Protein AF-G5E0W5-F1 (afdb_monomer_lite)

InterPro domains:
  IPR000092 Polyprenyl synthetase-like [PF00348] (13-124)
  IPR008949 Isoprenoid synthase domain superfamily [G3DSA:1.10.600.10] (4-148)
  IPR008949 Isoprenoid synthase domain superfamily [SSF48576] (8-120)
  IPR033749 Polyprenyl synthetase, conserved site [PS00723] (67-81)
  IPR039702 Farnesyl pyrophosphate synthase-like [PTHR11525] (5-120)

Sequence (157 aa):
DSGHPEVGDAIARLKEVLQYNTGGKCNGVTVLASYRELVGSELQKNGNLQRALAVGWCVELLQAFFLVADDIMDNSVTRRGQPCWYKEGIGLDAVNDSFLLEACIYRILRKYCRGKPYYLSEEESYQRLQLLISQHSHNLSREIFLGLAGKIYKRQK

Foldseek 3Di:
DPPDPPCVVVVVVLVVLCVPQFDDPQQLVVLVVVCCVVVPPCCVPPCNVVLSSLVSVLVRLLVSLVQLVVCVVVVNQDDPNHGRPCPPVVPPCSNVSSVSSNVVSVVSCCVRVPPPPPDADLVNVLVVQLVCLVVPVVPHDSCVSNVVSCVVSVVDD

Organism: NCBI:txid8362

Radius of gyration: 19.66 Å; chains: 1; bounding box: 40×44×50 Å

Structure (mmCIF, N/CA/C/O backbone):
data_AF-G5E0W5-F1
#
_entry.id   AF-G5E0W5-F1
#
loop_
_atom_site.group_PDB
_atom_site.id
_atom_site.type_symbol
_atom_site.label_atom_id
_atom_site.label_alt_id
_atom_site.label_comp_id
_atom_site.label_asym_id
_atom_site.label_entity_id
_atom_site.label_seq_id
_atom_site.pdbx_PDB_ins_code
_atom_site.Cartn_x
_atom_site.Cartn_y
_atom_site.Cartn_z
_atom_site.occupancy
_atom_site.B_iso_or_equiv
_atom_site.auth_seq_id
_atom_site.auth_comp_id
_atom_site.auth_asym_id
_atom_site.auth_atom_id
_atom_site.pdbx_PDB_model_num
ATOM 1 N N . ASP A 1 1 ? -15.964 -4.622 -16.152 1.00 45.84 1 ASP A N 1
ATOM 2 C CA . ASP A 1 1 ? -16.193 -3.285 -16.720 1.00 45.84 1 ASP A CA 1
ATOM 3 C C . ASP A 1 1 ? -16.395 -2.236 -15.657 1.00 4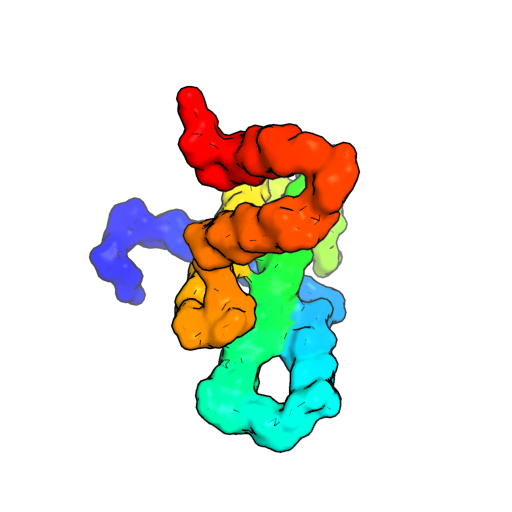5.84 1 ASP A C 1
ATOM 5 O O . ASP A 1 1 ? -17.375 -2.266 -14.928 1.00 45.84 1 ASP A O 1
ATOM 9 N N . SER A 1 2 ? -15.421 -1.344 -15.526 1.00 49.34 2 SER A N 1
ATOM 10 C CA . SER A 1 2 ? -15.325 -0.310 -14.489 1.00 49.34 2 SER A CA 1
ATOM 11 C C . SER A 1 2 ? -15.971 1.028 -14.874 1.00 49.34 2 SER A C 1
ATOM 13 O O . SER A 1 2 ? -15.637 2.042 -14.272 1.00 49.34 2 SER A O 1
ATOM 15 N N . GLY A 1 3 ? -16.868 1.063 -15.866 1.00 59.78 3 GLY A N 1
ATOM 16 C CA . GLY A 1 3 ? -17.669 2.250 -16.219 1.00 59.78 3 GLY A CA 1
ATOM 17 C C . GLY A 1 3 ? -16.902 3.466 -16.765 1.00 59.78 3 GLY A C 1
ATOM 18 O O . GLY A 1 3 ? -17.540 4.414 -17.203 1.00 59.78 3 GLY A O 1
ATOM 19 N N . HIS A 1 4 ? -15.567 3.429 -16.782 1.00 70.44 4 HIS A N 1
ATOM 20 C CA . HIS A 1 4 ? -14.689 4.504 -17.243 1.00 70.44 4 HIS A CA 1
ATOM 21 C C . HIS A 1 4 ? -13.689 3.954 -18.273 1.00 70.44 4 HIS A C 1
ATOM 23 O O . HIS A 1 4 ? -12.630 3.452 -17.882 1.00 70.44 4 HIS A O 1
ATOM 29 N N . PRO A 1 5 ? -14.017 3.987 -19.579 1.00 77.62 5 PRO A N 1
ATOM 30 C CA . PRO A 1 5 ? -13.146 3.451 -20.628 1.00 77.62 5 PRO A CA 1
ATOM 31 C C . PRO A 1 5 ? -11.806 4.198 -20.712 1.00 77.62 5 PRO A C 1
ATOM 33 O O . PRO A 1 5 ? -10.793 3.602 -21.056 1.00 77.62 5 PRO A O 1
ATOM 36 N N . GLU A 1 6 ? -11.779 5.468 -20.304 1.00 88.12 6 GLU A N 1
ATOM 37 C CA . GLU A 1 6 ? -10.590 6.330 -20.298 1.00 88.12 6 GLU A CA 1
ATOM 38 C C . GLU A 1 6 ? -9.453 5.872 -19.366 1.00 88.12 6 GLU A C 1
ATOM 40 O O . GLU A 1 6 ? -8.309 6.266 -19.563 1.00 88.12 6 GLU A O 1
ATOM 45 N N . VAL A 1 7 ? -9.739 5.030 -18.365 1.00 90.81 7 VAL A N 1
ATOM 46 C CA . VAL A 1 7 ? -8.739 4.520 -17.403 1.00 90.81 7 VAL A CA 1
ATOM 47 C C . VAL A 1 7 ? -8.496 3.014 -17.532 1.00 90.81 7 VAL A C 1
ATOM 49 O O . VAL A 1 7 ? -7.850 2.421 -16.666 1.00 90.81 7 VAL A O 1
ATOM 52 N N . GLY A 1 8 ? -9.021 2.377 -18.584 1.00 90.38 8 GLY A N 1
ATOM 53 C CA . GLY A 1 8 ? -8.956 0.924 -18.774 1.00 90.38 8 GLY A CA 1
ATOM 54 C C . GLY A 1 8 ? -7.527 0.378 -18.731 1.00 90.38 8 GLY A C 1
ATOM 55 O O . GLY A 1 8 ? -7.242 -0.532 -17.950 1.00 90.38 8 GLY A O 1
ATOM 56 N N . ASP A 1 9 ? -6.618 1.004 -19.476 1.00 91.81 9 ASP A N 1
ATOM 57 C CA . ASP A 1 9 ? -5.211 0.595 -19.551 1.00 91.81 9 ASP A CA 1
ATOM 58 C C . ASP A 1 9 ? -4.494 0.754 -18.203 1.00 91.81 9 ASP A C 1
ATOM 60 O O . ASP A 1 9 ? -3.739 -0.122 -17.779 1.00 91.81 9 ASP A O 1
ATOM 64 N N . ALA A 1 10 ? -4.792 1.826 -17.462 1.00 92.44 10 ALA A N 1
ATOM 65 C CA . ALA A 1 10 ? -4.233 2.046 -16.129 1.00 92.44 10 ALA A CA 1
ATOM 66 C C . ALA A 1 10 ? -4.718 0.991 -15.120 1.00 92.44 10 ALA A C 1
ATOM 68 O O . ALA A 1 10 ? -3.951 0.538 -14.270 1.00 92.44 10 ALA A O 1
ATOM 69 N N . ILE A 1 11 ? -5.980 0.562 -15.217 1.00 94.00 11 ILE A N 1
ATOM 70 C CA . ILE A 1 11 ? -6.521 -0.524 -14.388 1.00 94.00 11 ILE A CA 1
ATOM 71 C C . ILE A 1 11 ? -5.877 -1.863 -14.763 1.00 94.00 11 ILE A C 1
ATOM 73 O O . ILE A 1 11 ? -5.578 -2.659 -13.870 1.00 94.00 11 ILE A O 1
ATOM 77 N N . ALA A 1 12 ? -5.647 -2.112 -16.054 1.00 95.56 12 ALA A N 1
ATOM 78 C CA . ALA A 1 12 ? -4.954 -3.308 -16.518 1.00 95.56 12 ALA A CA 1
ATOM 79 C C . ALA A 1 12 ? -3.516 -3.360 -15.977 1.00 95.56 12 ALA A C 1
ATOM 81 O O . ALA A 1 12 ? -3.141 -4.363 -15.368 1.00 95.56 12 ALA A O 1
ATOM 82 N N . ARG A 1 13 ? -2.765 -2.253 -16.070 1.00 95.50 13 ARG A N 1
ATOM 83 C CA . ARG A 1 13 ? -1.423 -2.141 -15.480 1.00 95.50 13 ARG A CA 1
ATOM 84 C C . ARG A 1 13 ? -1.441 -2.325 -13.967 1.00 95.50 13 ARG A C 1
ATOM 86 O O . ARG A 1 13 ? -0.648 -3.090 -13.433 1.00 95.50 13 ARG A O 1
ATOM 93 N N . LEU A 1 14 ? -2.381 -1.698 -13.258 1.00 96.94 14 LEU A N 1
ATOM 94 C CA . LEU A 1 14 ? -2.506 -1.881 -11.810 1.00 96.94 14 LEU A CA 1
ATOM 95 C C . LEU A 1 14 ? -2.740 -3.351 -11.435 1.00 96.94 14 LEU A C 1
ATOM 97 O O . LEU A 1 14 ? -2.193 -3.834 -10.446 1.00 96.94 14 LEU A O 1
ATOM 101 N N . LYS A 1 15 ? -3.549 -4.075 -12.215 1.00 97.12 15 LYS A N 1
ATOM 102 C CA . LYS A 1 15 ? -3.780 -5.504 -11.994 1.00 97.12 15 LYS A CA 1
ATOM 103 C C . LYS A 1 15 ? -2.482 -6.304 -12.124 1.00 97.12 15 LYS A C 1
ATOM 105 O O . LYS A 1 15 ? -2.229 -7.151 -11.273 1.00 97.12 15 LYS A O 1
ATOM 110 N N . GLU A 1 16 ? -1.673 -6.016 -13.137 1.00 97.62 16 GLU A N 1
ATOM 111 C CA . GLU A 1 16 ? -0.371 -6.655 -13.341 1.00 97.62 16 GLU A CA 1
ATOM 112 C C . GLU A 1 16 ? 0.598 -6.348 -12.190 1.00 97.62 16 GLU A C 1
ATOM 114 O O . GLU A 1 16 ? 1.126 -7.269 -11.567 1.00 97.62 16 GLU A O 1
ATOM 119 N N . VAL A 1 17 ? 0.723 -5.070 -11.814 1.00 97.75 17 VAL A N 1
ATOM 120 C CA . VAL A 1 17 ? 1.550 -4.615 -10.683 1.00 97.75 17 VAL A CA 1
ATOM 121 C C . VAL A 1 17 ? 1.174 -5.355 -9.398 1.00 97.75 17 VAL A C 1
ATOM 123 O O . VAL A 1 17 ? 2.054 -5.832 -8.678 1.00 97.75 17 VAL A O 1
ATOM 126 N N . LEU A 1 18 ? -0.127 -5.479 -9.110 1.00 96.88 18 LEU A N 1
ATOM 127 C CA . LEU A 1 18 ? -0.630 -6.202 -7.942 1.00 96.88 18 LEU A CA 1
ATOM 128 C C . LEU A 1 18 ? -0.268 -7.690 -8.001 1.00 96.88 18 LEU A C 1
ATOM 130 O O . LEU A 1 18 ? 0.215 -8.235 -7.012 1.00 96.88 18 LEU A O 1
ATOM 134 N N . GLN A 1 19 ? -0.491 -8.347 -9.139 1.00 95.75 19 GLN A N 1
ATOM 135 C CA . GLN A 1 19 ? -0.236 -9.781 -9.299 1.00 95.75 19 GLN A CA 1
ATOM 136 C C . GLN A 1 19 ? 1.252 -10.128 -9.197 1.00 95.75 19 GLN A C 1
ATOM 138 O O . GLN A 1 19 ? 1.589 -11.148 -8.602 1.00 95.75 19 GLN A O 1
ATOM 143 N N . TYR A 1 20 ? 2.126 -9.278 -9.733 1.00 97.06 20 TYR A N 1
ATOM 144 C CA . TYR A 1 20 ? 3.568 -9.509 -9.733 1.00 97.06 20 TYR A CA 1
ATOM 145 C C . TYR A 1 20 ? 4.205 -9.237 -8.362 1.00 97.06 20 TYR A C 1
ATOM 147 O O . TYR A 1 20 ? 5.030 -10.009 -7.873 1.00 97.06 20 TYR A O 1
ATOM 155 N N . ASN A 1 21 ? 3.813 -8.136 -7.708 1.00 96.31 21 ASN A N 1
ATOM 156 C CA . ASN A 1 21 ? 4.548 -7.618 -6.550 1.00 96.31 21 ASN A CA 1
ATOM 157 C C . ASN A 1 21 ? 3.975 -8.040 -5.191 1.00 96.31 21 ASN A C 1
ATOM 159 O O . ASN A 1 21 ? 4.665 -7.931 -4.172 1.00 96.31 21 ASN A O 1
ATOM 163 N N . THR A 1 22 ? 2.745 -8.555 -5.125 1.00 91.19 22 THR A N 1
ATOM 164 C CA . THR A 1 22 ? 2.138 -8.991 -3.853 1.00 91.19 22 THR A CA 1
ATOM 165 C C . THR A 1 22 ? 2.356 -10.490 -3.600 1.00 91.19 22 THR A C 1
ATOM 167 O O . THR A 1 22 ? 2.345 -11.290 -4.530 1.00 91.19 22 THR A O 1
ATOM 170 N N . GLY A 1 23 ? 2.616 -10.887 -2.345 1.00 79.81 23 GLY A N 1
ATOM 171 C CA . GLY A 1 23 ? 2.858 -12.287 -1.950 1.00 79.81 23 GLY A CA 1
ATOM 172 C C . GLY A 1 23 ? 4.140 -12.517 -1.134 1.00 79.81 23 GLY A C 1
ATOM 173 O O . GLY A 1 23 ? 4.821 -11.586 -0.717 1.00 79.81 23 GLY A O 1
ATOM 174 N N . GLY A 1 24 ? 4.510 -13.778 -0.893 1.00 79.69 24 GLY A N 1
ATOM 175 C CA . GLY A 1 24 ? 5.759 -14.138 -0.209 1.00 79.69 24 GLY A CA 1
ATOM 176 C C . GLY A 1 24 ? 5.597 -14.445 1.283 1.00 79.69 24 GLY A C 1
ATOM 177 O O . GLY A 1 24 ? 5.117 -15.517 1.627 1.00 79.69 24 GLY A O 1
ATOM 178 N N . LYS A 1 25 ? 6.063 -13.553 2.174 1.00 71.12 25 LYS A N 1
ATOM 179 C CA . LYS A 1 25 ? 6.233 -13.839 3.620 1.00 71.12 25 LYS A CA 1
ATOM 180 C C . LYS A 1 25 ? 4.922 -13.985 4.416 1.00 71.12 25 LYS A C 1
ATOM 182 O O . LYS A 1 25 ? 4.990 -14.339 5.588 1.00 71.12 25 LYS A O 1
ATOM 187 N N . CYS A 1 26 ? 3.757 -13.765 3.800 1.00 77.75 26 CYS A N 1
ATOM 188 C CA . CYS A 1 26 ? 2.438 -13.909 4.431 1.00 77.75 26 CYS A CA 1
ATOM 189 C C . CYS A 1 26 ? 2.271 -13.067 5.714 1.00 77.75 26 CYS A C 1
ATOM 191 O O . CYS A 1 26 ? 1.563 -13.468 6.639 1.00 77.75 26 CYS A O 1
ATOM 193 N N . ASN A 1 27 ? 2.893 -11.887 5.769 1.00 84.44 27 ASN A N 1
ATOM 194 C CA . ASN A 1 27 ? 2.792 -10.946 6.887 1.00 84.44 27 ASN A CA 1
ATOM 195 C C . ASN A 1 27 ? 1.335 -10.548 7.190 1.00 84.44 27 ASN A C 1
ATOM 197 O O . ASN A 1 27 ? 0.967 -10.339 8.347 1.00 84.44 27 ASN A O 1
ATOM 201 N N . GLY A 1 28 ? 0.478 -10.499 6.169 1.00 85.56 28 GLY A N 1
ATOM 202 C CA . GLY A 1 28 ? -0.952 -10.243 6.309 1.00 85.56 28 GLY A CA 1
ATOM 203 C C . GLY A 1 28 ? -1.703 -11.334 7.081 1.00 85.56 28 GLY A C 1
ATOM 204 O O . GLY A 1 28 ? -2.713 -11.041 7.722 1.00 85.56 28 GLY A O 1
ATOM 205 N N . VAL A 1 29 ? -1.209 -12.579 7.092 1.00 89.31 29 VAL A N 1
ATOM 206 C CA . VAL A 1 29 ? -1.822 -13.685 7.853 1.00 89.31 29 VAL A CA 1
ATOM 207 C C . VAL A 1 29 ? -1.662 -13.464 9.355 1.00 89.31 29 VAL A C 1
ATOM 209 O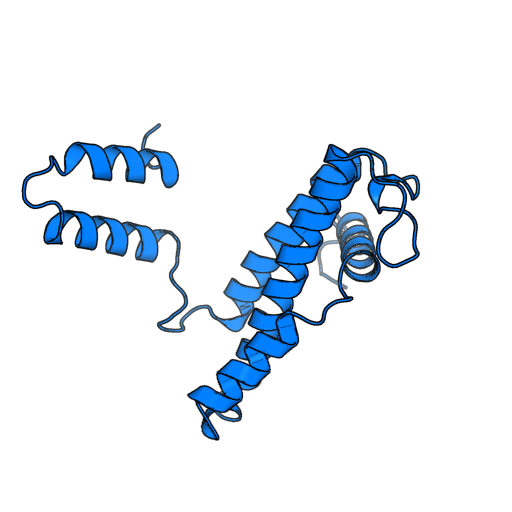 O . VAL A 1 29 ? -2.578 -13.778 10.115 1.00 89.31 29 VAL A O 1
ATOM 212 N N . THR A 1 30 ? -0.556 -12.851 9.785 1.00 90.69 30 THR A N 1
ATOM 213 C CA . THR A 1 30 ? -0.328 -12.500 11.192 1.00 90.69 30 THR A CA 1
ATOM 214 C C . THR A 1 30 ? -1.417 -11.571 11.718 1.00 90.69 30 THR A C 1
ATOM 216 O O . THR A 1 30 ? -1.905 -11.789 12.820 1.00 90.69 30 THR A O 1
ATOM 219 N N . VAL A 1 31 ? -1.891 -10.607 10.917 1.00 91.12 31 VAL A N 1
ATOM 220 C CA . VAL A 1 31 ? -3.017 -9.735 11.306 1.00 91.12 31 VAL A CA 1
ATOM 221 C C . VAL A 1 31 ? -4.254 -10.563 11.647 1.00 91.12 31 VAL A C 1
ATOM 223 O O . VAL A 1 31 ? -4.891 -10.340 12.676 1.00 91.12 31 VAL A O 1
ATOM 226 N N . LEU A 1 32 ? -4.585 -11.545 10.807 1.00 89.06 32 LEU A N 1
ATOM 227 C CA . LEU A 1 32 ? -5.740 -12.408 11.030 1.00 89.06 32 LEU A CA 1
ATOM 228 C C . LEU A 1 32 ? -5.550 -13.317 12.251 1.00 89.06 32 LEU A C 1
ATOM 230 O O . LEU A 1 32 ? -6.487 -13.479 13.032 1.00 89.06 32 LEU A O 1
ATOM 234 N N . ALA A 1 33 ? -4.362 -13.902 12.412 1.00 90.06 33 ALA A N 1
ATOM 235 C CA . ALA A 1 33 ? -4.036 -14.765 13.543 1.00 90.06 33 ALA A CA 1
ATOM 236 C C . ALA A 1 33 ? -4.112 -13.996 14.870 1.00 90.06 33 ALA A C 1
ATOM 238 O O . ALA A 1 33 ? -4.824 -14.416 15.779 1.00 90.06 33 ALA A O 1
ATOM 239 N N . SER A 1 34 ? -3.474 -12.825 14.948 1.00 90.62 34 SER A N 1
ATOM 240 C CA . SER A 1 34 ? -3.526 -11.957 16.126 1.00 90.62 34 SER A CA 1
ATOM 241 C C . SER A 1 34 ? -4.945 -11.488 16.421 1.00 90.62 34 SER A C 1
ATOM 243 O O . SER A 1 34 ? -5.372 -11.505 17.570 1.00 90.62 34 SER A O 1
ATOM 245 N N . TYR A 1 35 ? -5.714 -11.103 15.401 1.00 89.31 35 TYR A N 1
ATOM 246 C CA . TYR A 1 35 ? -7.088 -10.661 15.613 1.00 89.31 35 TYR A CA 1
ATOM 247 C C . TYR A 1 35 ? -7.989 -11.805 16.098 1.00 89.31 35 TYR A C 1
ATOM 249 O O . TYR A 1 35 ? -8.813 -11.594 16.984 1.00 89.31 35 TYR A O 1
ATOM 257 N N . ARG A 1 36 ? -7.798 -13.029 15.587 1.00 89.62 36 ARG A N 1
ATOM 258 C CA . ARG A 1 36 ? -8.494 -14.223 16.089 1.00 89.62 36 ARG A CA 1
ATOM 259 C C . ARG A 1 36 ? -8.177 -14.487 17.558 1.00 89.62 36 ARG A C 1
ATOM 261 O O . ARG A 1 36 ? -9.102 -14.754 18.314 1.00 89.62 36 ARG A O 1
ATOM 268 N N . GLU A 1 37 ? -6.909 -14.401 17.943 1.00 91.00 37 GLU A N 1
ATOM 269 C CA . GLU A 1 37 ? -6.476 -14.667 19.318 1.00 91.00 37 GLU A CA 1
ATOM 270 C C . GLU A 1 37 ? -7.014 -13.617 20.299 1.00 91.00 37 GLU A C 1
ATOM 272 O O . GLU A 1 37 ? -7.532 -13.948 21.359 1.00 91.00 37 GLU A O 1
ATOM 277 N N . LEU A 1 38 ? -6.956 -12.337 19.922 1.00 89.62 38 LEU A N 1
ATOM 278 C CA . LEU A 1 38 ? -7.339 -11.229 20.802 1.00 89.62 38 LEU A CA 1
ATOM 279 C C . LEU A 1 38 ? -8.855 -11.036 20.926 1.00 89.62 38 LEU A C 1
ATOM 281 O O . LEU A 1 38 ? -9.329 -10.533 21.942 1.00 89.62 38 LEU A O 1
ATOM 285 N N . VAL A 1 39 ? -9.615 -11.365 19.879 1.00 85.94 39 VAL A N 1
ATOM 286 C CA . VAL A 1 39 ? -11.053 -11.052 19.781 1.00 85.94 39 VAL A CA 1
ATOM 287 C C . VAL A 1 39 ? -11.927 -12.313 19.812 1.00 85.94 39 VAL A C 1
ATOM 289 O O . VAL A 1 39 ? -13.135 -12.234 20.037 1.00 85.94 39 VAL A O 1
ATOM 292 N N . GLY A 1 40 ? -11.337 -13.499 19.647 1.00 82.44 40 GLY A N 1
ATOM 293 C CA . GLY A 1 40 ? -12.025 -14.779 19.778 1.00 82.44 40 GLY A CA 1
ATOM 294 C C . GLY A 1 40 ? -13.163 -14.961 18.768 1.00 82.44 40 GLY A C 1
ATOM 295 O O . GLY A 1 40 ? -13.017 -14.715 17.566 1.00 82.44 40 GLY A O 1
ATOM 296 N N . SER A 1 41 ? -14.326 -15.410 19.251 1.00 77.81 41 SER A N 1
ATOM 297 C CA . SER A 1 41 ? -15.496 -15.732 18.417 1.00 77.81 41 SER A CA 1
ATOM 298 C C . SER A 1 41 ? -16.153 -14.509 17.757 1.00 77.81 41 SER A C 1
ATOM 300 O O . SER A 1 41 ? -16.863 -14.656 16.759 1.00 77.81 41 SER A O 1
ATOM 302 N N . GLU A 1 42 ? -15.871 -13.296 18.240 1.00 79.06 42 GLU A N 1
ATOM 303 C CA . GLU A 1 42 ? -16.358 -12.034 17.661 1.00 79.06 42 GLU A CA 1
ATOM 304 C C . GLU A 1 42 ? -15.762 -11.744 16.267 1.00 79.06 42 GLU A C 1
ATOM 306 O O . GLU A 1 42 ? -16.307 -10.937 15.507 1.00 79.06 42 GLU A O 1
ATOM 311 N N . LEU A 1 43 ? -14.689 -12.449 15.880 1.00 76.62 43 LEU A N 1
ATOM 312 C CA . LEU A 1 43 ? -14.098 -12.392 14.538 1.00 76.62 43 LEU A CA 1
ATOM 313 C C . LEU A 1 43 ? -15.117 -12.703 13.435 1.00 76.62 43 LEU A C 1
ATOM 315 O O . LEU A 1 43 ? -15.122 -12.063 12.382 1.00 76.62 43 LEU A O 1
ATOM 319 N N . GLN A 1 44 ? -15.967 -13.704 13.661 1.00 80.06 44 GLN A N 1
ATOM 320 C CA . GLN A 1 44 ? -16.902 -14.188 12.644 1.00 80.06 44 GLN A CA 1
ATOM 321 C C . GLN A 1 44 ? -18.152 -13.306 12.522 1.00 80.06 44 GLN A C 1
ATOM 323 O O . GLN A 1 44 ? -18.940 -13.464 11.592 1.00 80.06 44 GLN A O 1
ATOM 328 N N . LYS A 1 45 ? -18.341 -12.345 13.432 1.00 84.00 45 LYS A N 1
ATOM 329 C CA . LYS A 1 45 ? -19.532 -11.494 13.470 1.00 84.00 45 LYS A CA 1
ATOM 330 C C . LYS A 1 45 ? -19.351 -10.222 12.645 1.00 84.00 45 LYS A C 1
ATOM 332 O O . LYS A 1 45 ? -18.249 -9.704 12.477 1.00 84.00 45 LYS A O 1
ATOM 337 N N . ASN A 1 46 ? -20.465 -9.683 12.148 1.00 82.19 46 ASN A N 1
ATOM 338 C CA . ASN A 1 46 ? -20.579 -8.318 11.610 1.00 82.19 46 ASN A CA 1
ATOM 339 C C . ASN A 1 46 ? -19.565 -7.936 10.508 1.00 82.19 46 ASN A C 1
ATOM 341 O O . ASN A 1 46 ? -19.226 -6.756 10.353 1.00 82.19 46 ASN A O 1
ATOM 345 N N . GLY A 1 47 ? -19.057 -8.910 9.745 1.00 85.25 47 GLY A N 1
ATOM 346 C CA . GLY A 1 47 ? -18.036 -8.698 8.712 1.00 85.25 47 GLY A CA 1
ATOM 347 C C . GLY A 1 47 ? -16.632 -8.391 9.254 1.00 85.25 47 GLY A C 1
ATOM 348 O O . GLY A 1 47 ? -15.795 -7.883 8.511 1.00 85.25 47 GLY A O 1
ATOM 349 N N . ASN A 1 48 ? -16.355 -8.660 10.535 1.00 88.88 48 ASN A N 1
ATOM 350 C CA . ASN A 1 48 ? -15.047 -8.422 11.153 1.00 88.88 48 ASN A CA 1
ATOM 351 C C . ASN A 1 48 ? -13.939 -9.244 10.486 1.00 88.88 48 ASN A C 1
ATOM 353 O O . ASN A 1 48 ? -12.873 -8.698 10.211 1.00 88.88 48 ASN A O 1
ATOM 357 N N . LEU A 1 49 ? -14.219 -10.496 10.112 1.00 90.56 49 LEU A N 1
ATOM 358 C CA . LEU A 1 49 ? -13.300 -11.324 9.333 1.00 90.56 49 LEU A CA 1
ATOM 359 C C . LEU A 1 49 ? -12.890 -10.655 8.013 1.00 90.56 49 LEU A C 1
ATOM 361 O O . LEU A 1 49 ? -11.704 -10.576 7.709 1.00 90.56 49 LEU A O 1
ATOM 365 N N . GLN A 1 50 ? -13.850 -10.132 7.243 1.00 93.00 50 GLN A N 1
ATOM 366 C CA . GLN A 1 50 ? -13.553 -9.452 5.976 1.00 93.00 50 GLN A CA 1
ATOM 367 C C . GLN A 1 50 ? -12.690 -8.204 6.185 1.00 93.00 50 GLN A C 1
ATOM 369 O O . GLN A 1 50 ? -11.796 -7.943 5.386 1.00 93.00 50 GLN A O 1
ATOM 374 N N . ARG A 1 51 ? -12.912 -7.454 7.272 1.00 93.81 51 ARG A N 1
ATOM 375 C CA . ARG A 1 51 ? -12.076 -6.292 7.615 1.00 93.81 51 ARG A CA 1
ATOM 376 C C . ARG A 1 51 ? -10.672 -6.706 8.025 1.00 93.81 51 ARG A C 1
ATOM 378 O O . ARG A 1 51 ? -9.719 -6.101 7.556 1.00 93.81 51 ARG A O 1
ATOM 385 N N . ALA A 1 52 ? -10.539 -7.747 8.841 1.00 92.81 52 ALA A N 1
ATOM 386 C CA . ALA A 1 52 ? -9.241 -8.276 9.241 1.00 92.81 52 ALA A CA 1
ATOM 387 C C . ALA A 1 52 ? -8.439 -8.765 8.028 1.00 92.81 52 ALA A C 1
ATOM 389 O O . ALA A 1 52 ? -7.267 -8.429 7.896 1.00 92.81 52 ALA A O 1
ATOM 390 N N . LEU A 1 53 ? -9.089 -9.471 7.098 1.00 94.31 53 LEU A N 1
ATOM 391 C CA . LEU A 1 53 ? -8.491 -9.867 5.822 1.00 94.31 53 LEU A CA 1
ATOM 392 C C . LEU A 1 53 ? -8.095 -8.650 4.978 1.00 94.31 53 LEU A C 1
ATOM 394 O O . LEU A 1 53 ? -6.989 -8.612 4.450 1.00 94.31 53 LEU A O 1
ATOM 398 N N . ALA A 1 54 ? -8.964 -7.641 4.871 1.00 95.50 54 ALA A N 1
ATOM 399 C CA . ALA A 1 54 ? -8.669 -6.416 4.132 1.00 95.50 54 ALA A CA 1
ATOM 400 C C . ALA A 1 54 ? -7.462 -5.661 4.718 1.00 95.50 54 ALA A C 1
ATOM 402 O O . ALA A 1 54 ? -6.603 -5.210 3.964 1.00 95.50 54 ALA A O 1
ATOM 403 N N . VAL A 1 55 ? -7.362 -5.562 6.048 1.00 95.00 55 VAL A N 1
ATOM 404 C CA . VAL A 1 55 ? -6.206 -4.963 6.736 1.00 95.00 55 VAL A CA 1
ATOM 405 C C . VAL A 1 55 ? -4.954 -5.827 6.557 1.00 95.00 55 VAL A C 1
ATOM 407 O O . VAL A 1 55 ? -3.887 -5.283 6.295 1.00 95.00 55 VAL A O 1
ATOM 410 N N . GLY A 1 56 ? -5.070 -7.156 6.607 1.00 94.88 56 GLY A N 1
ATOM 411 C CA . GLY A 1 56 ? -3.967 -8.066 6.285 1.00 94.88 56 GLY A CA 1
ATOM 412 C C . GLY A 1 56 ? -3.417 -7.838 4.874 1.00 94.88 56 GLY A C 1
ATOM 413 O O . GLY A 1 56 ? -2.210 -7.699 4.695 1.00 94.88 56 GLY A O 1
ATOM 414 N N . TRP A 1 57 ? -4.292 -7.684 3.877 1.00 95.88 57 TRP A N 1
ATOM 415 C CA . TRP A 1 57 ? -3.889 -7.320 2.514 1.00 95.88 57 TRP A CA 1
ATOM 416 C C . TRP A 1 57 ? -3.270 -5.924 2.418 1.00 95.88 57 TRP A C 1
ATOM 418 O O . TRP A 1 57 ? -2.358 -5.723 1.623 1.00 95.88 57 TRP A O 1
ATOM 428 N N . CYS A 1 58 ? -3.702 -4.965 3.240 1.00 96.38 58 CYS A N 1
ATOM 429 C CA . CYS A 1 58 ? -3.044 -3.658 3.319 1.00 96.38 58 CYS A CA 1
ATOM 430 C C . CYS A 1 58 ? -1.586 -3.775 3.792 1.00 96.38 58 CYS A C 1
ATOM 432 O O . CYS A 1 58 ? -0.737 -3.040 3.297 1.00 96.38 58 CYS A O 1
ATOM 434 N N . VAL A 1 59 ? -1.280 -4.710 4.699 1.00 95.38 59 VAL A N 1
ATOM 435 C CA . VAL A 1 59 ? 0.101 -4.983 5.137 1.00 95.38 59 VAL A CA 1
ATOM 436 C C . VAL A 1 59 ? 0.936 -5.590 4.005 1.00 95.38 59 VAL A C 1
ATOM 438 O O . VAL A 1 59 ? 2.070 -5.168 3.792 1.00 95.38 59 VAL A O 1
ATOM 441 N N . GLU A 1 60 ? 0.376 -6.528 3.237 1.00 95.75 60 GLU A N 1
ATOM 442 C CA . GLU A 1 60 ? 1.049 -7.099 2.057 1.00 95.75 60 GLU A CA 1
ATOM 443 C C . GLU A 1 60 ? 1.321 -6.041 0.978 1.00 95.75 60 GLU A C 1
ATOM 445 O O . GLU A 1 60 ? 2.401 -6.012 0.388 1.00 95.75 60 GLU A O 1
ATOM 450 N N . LEU A 1 61 ? 0.367 -5.134 0.746 1.00 96.75 61 LEU A N 1
ATOM 451 C CA . LEU A 1 61 ? 0.532 -4.015 -0.184 1.00 96.75 61 LEU A CA 1
ATOM 452 C C . LEU A 1 61 ? 1.591 -3.023 0.291 1.00 96.75 61 LEU A C 1
ATOM 454 O O . LEU A 1 61 ? 2.387 -2.562 -0.521 1.00 96.75 61 LEU A O 1
ATOM 458 N N . LEU A 1 62 ? 1.640 -2.731 1.595 1.00 95.81 62 LEU A N 1
ATOM 459 C CA . LEU A 1 62 ? 2.663 -1.863 2.176 1.00 95.81 62 LEU A CA 1
ATOM 460 C C . LEU A 1 62 ? 4.060 -2.457 1.988 1.00 95.81 62 LEU A C 1
ATOM 462 O O . LEU A 1 62 ? 4.993 -1.752 1.612 1.00 95.81 62 LEU A O 1
ATOM 466 N N . GLN A 1 63 ? 4.198 -3.766 2.200 1.00 95.75 63 GLN A N 1
ATOM 467 C CA . GLN A 1 63 ? 5.447 -4.463 1.926 1.00 95.75 63 GLN A CA 1
ATOM 468 C C . GLN A 1 63 ? 5.804 -4.409 0.434 1.00 95.75 63 GLN A C 1
ATOM 470 O O . GLN A 1 63 ? 6.955 -4.145 0.102 1.00 95.75 63 GLN A O 1
ATOM 475 N N . ALA A 1 64 ? 4.846 -4.669 -0.460 1.00 97.00 64 ALA A N 1
ATOM 476 C CA . ALA A 1 64 ? 5.077 -4.638 -1.903 1.00 97.00 64 ALA A CA 1
ATOM 477 C C . ALA A 1 64 ? 5.517 -3.245 -2.382 1.00 97.00 64 ALA A C 1
ATOM 479 O O . ALA A 1 64 ? 6.483 -3.146 -3.132 1.00 97.00 64 ALA A O 1
ATOM 480 N N . PHE A 1 65 ? 4.866 -2.183 -1.894 1.00 97.62 65 PHE A N 1
ATOM 481 C CA . PHE A 1 65 ? 5.256 -0.794 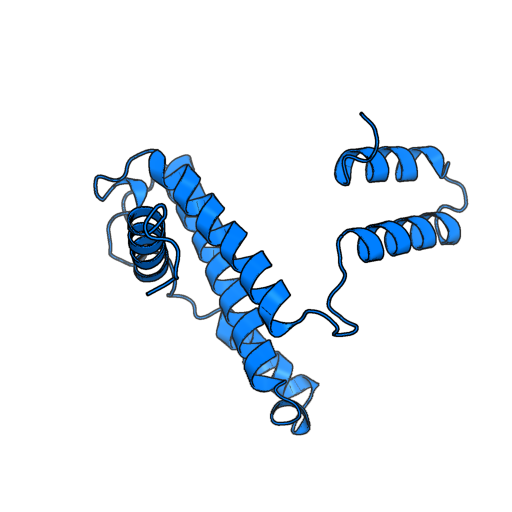-2.144 1.00 97.62 65 PHE A CA 1
ATOM 482 C C . PHE A 1 65 ? 6.730 -0.555 -1.803 1.00 97.62 65 PHE A C 1
ATOM 484 O O . PHE A 1 65 ? 7.502 -0.146 -2.671 1.00 97.62 65 PHE A O 1
ATOM 491 N N . PHE A 1 66 ? 7.131 -0.862 -0.565 1.00 97.12 66 PHE A N 1
ATOM 492 C CA . PHE A 1 66 ? 8.507 -0.636 -0.136 1.00 97.12 66 PHE A CA 1
ATOM 493 C C . PHE A 1 66 ? 9.504 -1.492 -0.906 1.00 97.12 66 PHE A C 1
ATOM 495 O O . PHE A 1 66 ? 10.543 -0.973 -1.279 1.00 97.12 66 PHE A O 1
ATOM 502 N N . LEU A 1 67 ? 9.198 -2.761 -1.188 1.00 97.50 67 LEU A N 1
ATOM 503 C CA . LEU A 1 67 ? 10.116 -3.636 -1.923 1.00 97.50 67 LEU A CA 1
ATOM 504 C C . LEU A 1 67 ? 10.351 -3.173 -3.363 1.00 97.50 67 LEU A C 1
ATOM 506 O O . LEU A 1 67 ? 11.476 -3.264 -3.836 1.00 97.50 67 LEU A O 1
ATOM 510 N N . VAL A 1 68 ? 9.328 -2.658 -4.052 1.00 98.12 68 VAL A N 1
ATOM 511 C CA . VAL A 1 68 ? 9.513 -2.107 -5.405 1.00 98.12 68 VAL A CA 1
ATOM 512 C C . VAL A 1 68 ? 10.431 -0.884 -5.365 1.00 98.12 68 VAL A C 1
ATOM 514 O O . VAL A 1 68 ? 11.336 -0.779 -6.189 1.00 98.12 68 VAL A O 1
ATOM 517 N N . ALA A 1 69 ? 10.229 0.023 -4.406 1.00 98.19 69 ALA A N 1
ATOM 518 C CA . ALA A 1 69 ? 11.084 1.198 -4.245 1.00 98.19 69 ALA A CA 1
ATOM 519 C C . ALA A 1 69 ? 12.522 0.822 -3.829 1.00 98.19 69 ALA A C 1
ATOM 521 O O . ALA A 1 69 ? 13.480 1.344 -4.393 1.00 98.19 69 ALA A O 1
ATOM 522 N N . ASP A 1 70 ? 12.664 -0.101 -2.878 1.00 98.38 70 ASP A N 1
ATOM 523 C CA . ASP A 1 70 ? 13.931 -0.647 -2.372 1.00 98.38 70 ASP A CA 1
ATOM 524 C C . ASP A 1 70 ? 14.744 -1.303 -3.489 1.00 98.38 70 ASP A C 1
ATOM 526 O O . ASP A 1 70 ? 15.898 -0.946 -3.705 1.00 98.38 70 ASP A O 1
ATOM 530 N N . ASP A 1 71 ? 14.112 -2.164 -4.293 1.00 98.50 71 ASP A N 1
ATOM 531 C CA . ASP A 1 71 ? 14.773 -2.839 -5.409 1.00 98.50 71 ASP A CA 1
ATOM 532 C C . ASP A 1 71 ? 15.356 -1.840 -6.430 1.00 98.50 71 ASP A C 1
ATOM 534 O O . ASP A 1 71 ? 16.400 -2.112 -7.027 1.00 98.50 71 ASP A O 1
ATOM 538 N N . ILE A 1 72 ? 14.711 -0.680 -6.616 1.00 98.56 72 ILE A N 1
ATOM 539 C CA . ILE A 1 72 ? 15.209 0.408 -7.471 1.00 98.56 72 ILE A CA 1
ATOM 540 C C . ILE A 1 72 ? 16.378 1.138 -6.799 1.00 98.56 72 ILE A C 1
ATOM 542 O O . ILE A 1 72 ? 17.408 1.341 -7.440 1.00 98.56 72 ILE A O 1
ATOM 546 N N . MET A 1 73 ? 16.235 1.532 -5.527 1.00 98.38 73 MET A N 1
ATOM 547 C CA . MET A 1 73 ? 17.277 2.256 -4.781 1.00 98.38 73 MET A CA 1
ATOM 548 C C . MET A 1 73 ? 18.573 1.444 -4.669 1.00 98.38 73 MET A C 1
ATOM 550 O O . MET A 1 73 ? 19.661 1.985 -4.871 1.00 98.38 73 MET A O 1
ATOM 554 N N . ASP A 1 74 ? 18.445 0.139 -4.442 1.00 98.44 74 ASP A N 1
ATOM 555 C CA . ASP A 1 74 ? 19.570 -0.778 -4.256 1.00 98.44 74 ASP A CA 1
ATOM 556 C C . ASP A 1 74 ? 20.113 -1.345 -5.573 1.00 98.44 74 ASP A C 1
ATOM 558 O O . ASP A 1 74 ? 21.094 -2.089 -5.578 1.00 98.44 74 ASP A O 1
ATOM 562 N N . ASN A 1 75 ? 19.494 -1.010 -6.710 1.00 98.00 75 ASN A N 1
ATOM 563 C CA . ASN A 1 75 ? 19.772 -1.637 -8.003 1.00 98.00 75 ASN A CA 1
ATOM 564 C C . ASN A 1 75 ? 19.702 -3.177 -7.945 1.00 98.00 75 ASN A C 1
ATOM 566 O O . ASN A 1 75 ? 20.481 -3.884 -8.594 1.00 98.00 75 ASN A O 1
ATOM 570 N N . SER A 1 76 ? 18.746 -3.710 -7.182 1.00 98.31 76 SER A N 1
ATOM 571 C CA . SER A 1 76 ? 18.545 -5.150 -7.024 1.00 98.31 76 SER A CA 1
ATOM 572 C C . SER A 1 76 ? 18.187 -5.813 -8.354 1.00 98.31 76 SER A C 1
ATOM 574 O O . SER A 1 76 ? 17.531 -5.221 -9.214 1.00 98.31 76 SER A O 1
ATOM 576 N N . VAL A 1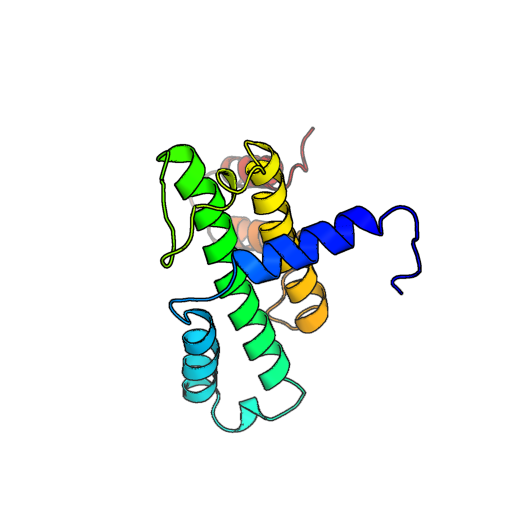 77 ? 18.629 -7.060 -8.537 1.00 98.19 77 VAL A N 1
ATOM 577 C CA . VAL A 1 77 ? 18.424 -7.812 -9.789 1.00 98.19 77 VAL A CA 1
ATOM 578 C C . VAL A 1 77 ? 17.219 -8.746 -9.700 1.00 98.19 77 VAL A C 1
ATOM 580 O O . VAL A 1 77 ? 16.452 -8.845 -10.656 1.00 98.19 77 VAL A O 1
ATOM 583 N N . THR A 1 78 ? 17.038 -9.432 -8.567 1.00 97.75 78 THR A N 1
ATOM 584 C CA . THR A 1 78 ? 15.952 -10.405 -8.387 1.00 97.75 78 THR A CA 1
ATOM 585 C C . THR A 1 78 ? 15.235 -10.235 -7.056 1.00 97.75 78 THR A C 1
ATOM 587 O O . THR A 1 78 ? 15.835 -9.899 -6.034 1.00 97.75 78 THR A O 1
ATOM 590 N N . ARG A 1 79 ? 13.940 -10.555 -7.062 1.00 96.06 79 ARG A N 1
ATOM 591 C CA . ARG A 1 79 ? 13.065 -10.595 -5.897 1.00 96.06 79 ARG A CA 1
ATOM 592 C C . ARG A 1 79 ? 12.147 -11.807 -6.005 1.00 96.06 79 ARG A C 1
ATOM 594 O O . ARG A 1 79 ? 11.489 -12.019 -7.015 1.00 96.06 79 ARG A O 1
ATOM 601 N N . ARG A 1 80 ? 12.097 -12.627 -4.947 1.00 91.88 80 ARG A N 1
ATOM 602 C CA . ARG A 1 80 ? 11.251 -13.844 -4.877 1.00 91.88 80 ARG A CA 1
ATOM 603 C C . ARG A 1 80 ? 11.479 -14.816 -6.051 1.00 91.88 80 ARG A C 1
ATOM 605 O O . ARG A 1 80 ? 10.549 -15.461 -6.520 1.00 91.88 80 ARG A O 1
ATOM 612 N N . GLY A 1 81 ? 12.728 -14.924 -6.505 1.00 93.12 81 GLY A N 1
ATOM 613 C CA . GLY A 1 81 ? 13.116 -15.811 -7.606 1.00 93.12 81 GLY A CA 1
ATOM 614 C C . GLY A 1 81 ? 12.716 -15.319 -9.000 1.00 93.12 81 GLY A C 1
ATOM 615 O O . GLY A 1 81 ? 12.909 -16.060 -9.955 1.00 93.12 81 GLY A O 1
ATOM 616 N N . GLN A 1 82 ? 12.178 -14.103 -9.121 1.00 95.25 82 GLN A N 1
ATOM 617 C CA . GLN A 1 82 ? 11.867 -13.437 -10.388 1.00 95.25 82 GLN A CA 1
ATOM 618 C C . GLN A 1 82 ? 12.709 -12.158 -10.519 1.00 95.25 82 GLN A C 1
ATOM 620 O O . GLN A 1 82 ? 13.229 -11.675 -9.506 1.00 95.25 82 GLN A O 1
ATOM 625 N N . PRO A 1 83 ? 12.881 -11.587 -11.720 1.00 98.12 83 PRO A N 1
ATOM 626 C CA . PRO A 1 83 ? 13.499 -10.272 -11.864 1.00 98.12 83 PRO A CA 1
ATOM 627 C C . PRO A 1 83 ? 12.733 -9.202 -11.070 1.00 98.12 83 PRO A C 1
ATOM 629 O O . PRO A 1 83 ? 11.514 -9.280 -10.902 1.00 98.12 83 PRO A O 1
ATOM 632 N N . CYS A 1 84 ? 13.436 -8.203 -10.538 1.00 98.38 84 CYS A N 1
ATOM 633 C CA . CYS A 1 84 ? 12.771 -7.074 -9.880 1.00 98.38 84 CYS A CA 1
ATOM 634 C C . CYS A 1 84 ? 11.835 -6.359 -10.869 1.00 98.38 84 CYS A C 1
ATOM 636 O O . CYS A 1 84 ? 12.170 -6.238 -12.043 1.00 98.38 84 CYS A O 1
ATOM 638 N N . TRP A 1 85 ? 10.696 -5.837 -10.402 1.00 98.38 85 TRP A N 1
ATOM 639 C CA . TRP A 1 85 ? 9.655 -5.268 -11.276 1.00 98.38 85 TRP A CA 1
ATOM 640 C C . TRP A 1 85 ? 10.186 -4.228 -12.275 1.00 98.38 85 TRP A C 1
ATOM 642 O O . TRP A 1 85 ? 9.886 -4.284 -13.462 1.00 98.38 85 TRP A O 1
ATOM 652 N N . TYR A 1 86 ? 11.074 -3.334 -11.832 1.00 98.50 86 TYR A N 1
ATOM 653 C CA . TYR A 1 86 ? 11.678 -2.314 -12.697 1.00 98.50 86 TYR A CA 1
ATOM 654 C C . TYR A 1 86 ? 12.606 -2.879 -13.797 1.00 98.50 86 TYR A C 1
ATOM 656 O O . TYR A 1 86 ? 12.951 -2.164 -14.738 1.00 98.50 86 TYR A O 1
ATOM 664 N N . LYS A 1 87 ? 13.016 -4.151 -13.702 1.00 98.12 87 LYS A N 1
ATOM 665 C CA . LYS A 1 87 ? 13.842 -4.862 -14.691 1.00 98.12 87 LYS A CA 1
ATOM 666 C C . LYS A 1 87 ? 13.023 -5.635 -15.730 1.00 98.12 87 LYS A C 1
ATOM 668 O O . LYS A 1 87 ? 13.598 -6.002 -16.750 1.00 98.12 87 LYS A O 1
ATOM 673 N N . GLU A 1 88 ? 11.711 -5.793 -15.549 1.00 96.62 88 GLU A N 1
ATOM 674 C CA . GLU A 1 88 ? 10.800 -6.474 -16.493 1.00 96.62 88 GLU A CA 1
ATOM 675 C C . GLU A 1 88 ? 10.418 -5.586 -17.697 1.00 96.62 88 GLU A C 1
ATOM 677 O O . GLU A 1 88 ? 9.277 -5.541 -18.141 1.00 96.62 88 GLU A O 1
ATOM 682 N N . GLY A 1 89 ? 11.361 -4.783 -18.199 1.00 94.31 89 GLY A N 1
ATOM 683 C CA . GLY A 1 89 ? 11.095 -3.780 -19.239 1.00 94.31 89 GLY A CA 1
ATOM 684 C C . GLY A 1 89 ? 10.303 -2.554 -18.760 1.00 94.31 89 GLY A C 1
ATOM 685 O O . GLY A 1 89 ? 10.036 -1.662 -19.560 1.00 94.31 89 GLY A O 1
ATOM 686 N N . ILE A 1 90 ? 9.972 -2.480 -17.466 1.00 97.69 90 ILE A N 1
ATOM 687 C CA . ILE A 1 90 ? 9.199 -1.385 -16.863 1.00 97.69 90 ILE A CA 1
ATOM 688 C C . ILE A 1 90 ? 10.045 -0.125 -16.623 1.00 97.69 90 ILE A C 1
ATOM 690 O O . ILE A 1 90 ? 9.570 0.995 -16.801 1.00 97.69 90 ILE A O 1
ATOM 694 N N . GLY A 1 91 ? 11.304 -0.283 -16.205 1.00 97.75 91 GLY A N 1
ATOM 695 C CA . GLY A 1 91 ? 12.182 0.842 -15.892 1.00 97.75 91 GLY A CA 1
ATOM 696 C C . GLY A 1 91 ? 11.659 1.709 -14.740 1.00 97.75 91 GLY A C 1
ATOM 697 O O . GLY A 1 91 ? 11.074 1.214 -13.778 1.00 97.75 91 GLY A O 1
ATOM 698 N N . LEU A 1 92 ? 11.888 3.022 -14.823 1.00 98.00 92 LEU A N 1
ATOM 699 C CA . LEU A 1 92 ? 11.563 3.964 -13.742 1.00 98.00 92 LEU A CA 1
ATOM 700 C C . LEU A 1 92 ? 10.063 4.234 -13.571 1.00 98.00 92 LEU A C 1
ATOM 702 O O . LEU A 1 92 ? 9.672 4.768 -12.533 1.00 98.00 92 LEU A O 1
ATOM 706 N N . ASP A 1 93 ? 9.211 3.795 -14.499 1.00 98.06 93 ASP A N 1
ATOM 707 C CA . ASP A 1 93 ? 7.758 3.830 -14.295 1.00 98.06 93 ASP A CA 1
ATOM 708 C C . ASP A 1 93 ? 7.336 2.994 -13.072 1.00 98.06 93 ASP A C 1
ATOM 710 O O . ASP A 1 93 ? 6.309 3.269 -12.446 1.00 98.06 93 ASP A O 1
ATOM 714 N N . ALA A 1 94 ? 8.171 2.028 -12.665 1.00 98.31 94 ALA A N 1
ATOM 715 C CA . ALA A 1 94 ? 8.004 1.251 -11.442 1.00 98.31 94 ALA A CA 1
ATOM 716 C C . ALA A 1 94 ? 7.938 2.126 -10.173 1.00 98.31 94 ALA A C 1
ATOM 718 O O . ALA A 1 94 ? 7.314 1.730 -9.188 1.00 98.31 94 ALA A O 1
ATOM 719 N N . VAL A 1 95 ? 8.514 3.337 -10.194 1.00 98.44 95 VAL A N 1
ATOM 720 C CA . VAL A 1 95 ? 8.354 4.317 -9.107 1.00 98.44 95 VAL A CA 1
ATOM 721 C C . VAL A 1 95 ? 6.884 4.709 -8.963 1.00 98.44 95 VAL A C 1
ATOM 723 O O . VAL A 1 95 ? 6.342 4.672 -7.859 1.00 98.44 95 VAL A O 1
ATOM 726 N N . ASN A 1 96 ? 6.206 5.026 -10.068 1.00 98.06 96 ASN A N 1
ATOM 727 C CA . ASN A 1 96 ? 4.780 5.343 -10.039 1.00 98.06 96 ASN A CA 1
ATOM 728 C C . ASN A 1 96 ? 3.934 4.115 -9.670 1.00 98.06 96 ASN A C 1
ATOM 730 O O . ASN A 1 96 ? 2.988 4.233 -8.893 1.00 98.06 96 ASN A O 1
ATOM 734 N N . ASP A 1 97 ? 4.302 2.928 -10.156 1.00 98.38 97 ASP A N 1
ATOM 735 C CA . ASP A 1 97 ? 3.621 1.684 -9.778 1.00 98.38 97 ASP A CA 1
ATOM 736 C C . ASP A 1 97 ? 3.706 1.414 -8.266 1.00 98.38 97 ASP A C 1
ATOM 738 O O . ASP A 1 97 ? 2.732 0.960 -7.661 1.00 98.38 97 ASP A O 1
ATOM 742 N N . SER A 1 98 ? 4.830 1.764 -7.628 1.00 98.19 98 SER A N 1
ATOM 743 C CA . SER A 1 98 ? 4.968 1.695 -6.171 1.00 98.19 98 SER A CA 1
ATOM 744 C C . SER A 1 98 ? 3.948 2.605 -5.466 1.00 98.19 98 SER A C 1
ATOM 746 O O . SER A 1 98 ? 3.229 2.153 -4.571 1.00 98.19 98 SER A O 1
ATOM 748 N N . PHE A 1 99 ? 3.765 3.846 -5.926 1.00 97.81 99 PHE A N 1
ATOM 749 C CA . PHE A 1 99 ? 2.758 4.749 -5.363 1.00 97.81 99 PHE A CA 1
ATOM 750 C C . PHE A 1 99 ? 1.324 4.272 -5.620 1.00 97.81 99 PHE A C 1
ATOM 752 O O . PHE A 1 99 ? 0.438 4.509 -4.799 1.00 97.81 99 PHE A O 1
ATOM 759 N N . LEU A 1 100 ? 1.067 3.557 -6.720 1.00 97.50 100 LEU A N 1
ATOM 760 C CA . LEU A 1 100 ? -0.234 2.929 -6.956 1.00 97.50 100 LEU A CA 1
ATOM 761 C C . LEU A 1 100 ? -0.524 1.799 -5.953 1.00 97.50 100 LEU A C 1
ATOM 763 O O . LEU A 1 100 ? -1.667 1.681 -5.492 1.00 97.50 100 LEU A O 1
ATOM 767 N N . LEU A 1 101 ? 0.484 1.005 -5.572 1.00 98.12 101 LEU A N 1
ATOM 768 C CA . LEU A 1 101 ? 0.365 0.016 -4.490 1.00 98.12 101 LEU A CA 1
ATOM 769 C C . LEU A 1 101 ? 0.031 0.700 -3.158 1.00 98.12 101 LEU A C 1
ATOM 771 O O . LEU A 1 101 ? -0.899 0.273 -2.469 1.00 98.12 101 LEU A O 1
ATOM 775 N N . GLU A 1 102 ? 0.717 1.801 -2.835 1.00 97.94 102 GLU A N 1
ATOM 776 C CA . GLU A 1 102 ? 0.427 2.605 -1.643 1.00 97.94 102 GLU A CA 1
ATOM 777 C C . GLU A 1 102 ? -1.008 3.164 -1.677 1.00 97.94 102 GLU A C 1
ATOM 779 O O . GLU A 1 102 ? -1.783 3.004 -0.732 1.00 97.94 102 GLU A O 1
ATOM 784 N N . ALA A 1 103 ? -1.427 3.746 -2.803 1.00 96.62 103 ALA A N 1
ATOM 785 C CA . ALA A 1 103 ? -2.770 4.293 -2.975 1.00 96.62 103 ALA A CA 1
ATOM 786 C C . ALA A 1 103 ? -3.870 3.233 -2.774 1.00 96.62 103 ALA A C 1
ATOM 788 O O . ALA A 1 103 ? -4.943 3.530 -2.229 1.00 96.62 103 ALA A O 1
ATOM 789 N N . CYS A 1 104 ? -3.618 1.981 -3.173 1.00 97.50 104 CYS A N 1
ATOM 790 C CA . CYS A 1 104 ? -4.551 0.874 -2.967 1.00 97.50 104 CYS A CA 1
ATOM 791 C C . CYS A 1 104 ? -4.828 0.603 -1.484 1.00 97.50 104 CYS A C 1
ATOM 793 O O . CYS A 1 104 ? -5.972 0.292 -1.142 1.00 97.50 104 CYS A O 1
ATOM 795 N N . ILE A 1 105 ? -3.842 0.793 -0.601 1.00 96.38 105 ILE A N 1
ATOM 796 C CA . ILE A 1 105 ? -4.002 0.638 0.853 1.00 96.38 105 ILE A CA 1
ATOM 797 C C . ILE A 1 105 ? -5.116 1.558 1.349 1.00 96.38 105 ILE A C 1
ATOM 799 O O . ILE A 1 105 ? -6.109 1.103 1.923 1.00 96.38 105 ILE A O 1
ATOM 803 N N . TYR A 1 106 ? -5.014 2.855 1.054 1.00 93.81 106 TYR A N 1
ATOM 804 C CA . TYR A 1 106 ? -6.001 3.836 1.502 1.00 93.81 106 TYR A CA 1
ATOM 805 C C . TYR A 1 106 ? -7.386 3.579 0.894 1.00 93.81 106 TYR A C 1
ATOM 807 O O . TYR A 1 106 ? -8.403 3.745 1.577 1.00 93.81 106 T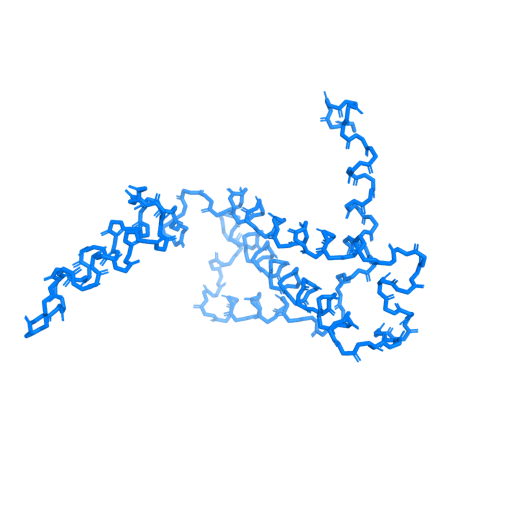YR A O 1
ATOM 815 N N . ARG A 1 107 ? -7.456 3.111 -0.363 1.00 95.50 107 ARG A N 1
ATOM 816 C CA . ARG A 1 107 ? -8.726 2.726 -1.006 1.00 95.50 107 ARG A CA 1
ATOM 817 C C . ARG A 1 107 ? -9.383 1.528 -0.319 1.00 95.50 107 ARG A C 1
ATOM 819 O O . ARG A 1 107 ? -10.596 1.555 -0.103 1.00 95.50 107 ARG A O 1
ATOM 826 N N . ILE A 1 108 ? -8.613 0.503 0.047 1.00 96.31 108 ILE A N 1
ATOM 827 C CA . ILE A 1 108 ? -9.114 -0.688 0.747 1.00 96.31 108 ILE A CA 1
ATOM 828 C C . ILE A 1 108 ? -9.557 -0.322 2.166 1.00 96.31 108 ILE A C 1
ATOM 830 O O . ILE A 1 108 ? -10.690 -0.630 2.543 1.00 96.31 108 ILE A O 1
ATOM 834 N N . LEU A 1 109 ? -8.731 0.402 2.927 1.00 94.50 109 LEU A N 1
ATOM 835 C CA . LEU A 1 109 ? -9.082 0.851 4.278 1.00 94.50 109 LEU A CA 1
ATOM 836 C C . LEU A 1 109 ? -10.355 1.703 4.270 1.00 94.50 109 LEU A C 1
ATOM 838 O O . LEU A 1 109 ? -11.269 1.457 5.058 1.00 94.50 109 LEU A O 1
ATOM 842 N N . ARG A 1 110 ? -10.480 2.648 3.331 1.00 93.06 110 ARG A N 1
ATOM 843 C CA . ARG A 1 110 ? -11.708 3.437 3.165 1.00 93.06 110 ARG A CA 1
ATOM 844 C C . ARG A 1 110 ? -12.911 2.557 2.812 1.00 93.06 110 ARG A C 1
ATOM 846 O O . ARG A 1 110 ? -14.007 2.824 3.291 1.00 93.06 110 ARG A O 1
ATOM 853 N N . LYS A 1 111 ? -12.748 1.523 1.984 1.00 95.00 111 LYS A N 1
ATOM 854 C CA . LYS A 1 111 ? -13.858 0.643 1.588 1.00 95.00 111 LYS A CA 1
ATOM 855 C C . LYS A 1 111 ? -14.370 -0.218 2.747 1.00 95.00 111 LYS A C 1
ATOM 857 O O . LYS A 1 111 ? -15.579 -0.361 2.893 1.00 95.00 111 LYS A O 1
ATOM 862 N N . TYR A 1 112 ? -13.478 -0.794 3.552 1.00 94.19 112 TYR A N 1
ATOM 863 C CA . TYR A 1 112 ? -13.851 -1.806 4.551 1.00 94.19 112 TYR A CA 1
ATOM 864 C C . TYR A 1 112 ? -13.961 -1.273 5.983 1.00 94.19 112 TYR A C 1
ATOM 866 O O . TYR A 1 112 ? -14.740 -1.811 6.779 1.00 94.19 112 TYR A O 1
ATOM 874 N N . CYS A 1 113 ? -13.209 -0.224 6.316 1.00 91.94 113 CYS A N 1
ATOM 875 C CA . CYS A 1 113 ? -13.091 0.284 7.682 1.00 91.94 113 CYS A CA 1
ATOM 876 C C . CYS A 1 113 ? -13.794 1.631 7.895 1.00 91.94 113 CYS A C 1
ATOM 878 O O . CYS A 1 113 ? -13.989 2.016 9.045 1.00 91.94 113 CYS A O 1
ATOM 880 N N . ARG A 1 114 ? -14.225 2.342 6.841 1.00 90.69 114 ARG A N 1
ATOM 881 C CA . ARG A 1 114 ? -14.914 3.635 7.000 1.00 90.69 114 ARG A CA 1
ATOM 882 C C . ARG A 1 114 ? -16.155 3.509 7.887 1.00 90.69 114 ARG A C 1
ATOM 884 O O . ARG A 1 114 ? -16.955 2.589 7.731 1.00 90.69 114 ARG A O 1
ATOM 891 N N . GLY A 1 115 ? -16.300 4.454 8.817 1.00 86.50 115 GLY A N 1
ATOM 892 C CA . GLY A 1 115 ? -17.386 4.476 9.802 1.00 86.50 115 GLY A CA 1
ATOM 893 C C . GLY A 1 115 ? -17.177 3.533 10.991 1.00 86.50 115 GLY A C 1
ATOM 894 O O . GLY A 1 115 ? -18.077 3.382 11.813 1.00 86.50 115 GLY A O 1
ATOM 895 N N . LYS A 1 116 ? -16.018 2.871 11.096 1.00 88.62 116 LYS A N 1
ATOM 896 C CA . LYS A 1 116 ? -15.631 2.129 12.300 1.00 88.62 116 LYS A CA 1
ATOM 897 C C . LYS A 1 116 ? -14.885 3.039 13.270 1.00 88.62 116 LYS A C 1
ATOM 899 O O . LYS A 1 116 ? -14.129 3.887 12.814 1.00 88.62 116 LYS A O 1
ATOM 904 N N . PRO A 1 117 ? -15.017 2.819 14.590 1.00 85.62 117 PRO A N 1
ATOM 905 C CA . PRO A 1 117 ? -14.397 3.683 15.600 1.00 85.62 117 PRO A CA 1
ATOM 906 C C . PRO A 1 117 ? -12.861 3.716 15.524 1.00 85.62 117 PRO A C 1
ATOM 908 O O . PRO A 1 117 ? -12.238 4.648 16.016 1.00 85.62 117 PRO A O 1
ATOM 911 N N . TYR A 1 118 ? -12.244 2.706 14.906 1.00 84.31 118 TYR A N 1
ATOM 912 C CA . TYR A 1 118 ? -10.798 2.627 14.683 1.00 84.31 118 TYR A CA 1
ATOM 913 C C . TYR A 1 118 ? -10.339 3.201 13.333 1.00 84.31 118 TYR A C 1
ATOM 915 O O . TYR A 1 118 ? -9.140 3.270 13.084 1.00 84.31 118 TYR A O 1
ATOM 923 N N . TYR A 1 119 ? -11.258 3.579 12.441 1.00 87.50 119 TYR A N 1
ATOM 924 C CA . TYR A 1 119 ? -10.913 4.283 11.211 1.00 87.50 119 TYR A CA 1
ATOM 925 C C . TYR A 1 119 ? -11.002 5.778 11.476 1.00 87.50 119 TYR A C 1
ATOM 927 O O . TYR A 1 119 ? -12.098 6.317 11.591 1.00 87.50 119 TYR A O 1
ATOM 935 N N . LEU A 1 120 ? -9.847 6.429 11.570 1.00 82.69 120 LEU A N 1
ATOM 936 C CA . LEU A 1 120 ? -9.766 7.877 11.695 1.00 82.69 120 LEU A CA 1
ATOM 937 C C . LEU A 1 120 ? -9.593 8.477 10.304 1.00 82.69 120 LEU A C 1
ATOM 939 O O . LEU A 1 120 ? -8.655 8.137 9.580 1.00 82.69 120 LEU A O 1
ATOM 943 N N . SER A 1 121 ? -10.498 9.370 9.927 1.00 80.50 121 SER A N 1
ATOM 944 C CA . SER A 1 121 ? -10.270 10.266 8.798 1.00 80.50 121 SER A CA 1
ATOM 945 C C . SER A 1 121 ? -9.107 11.218 9.085 1.00 80.50 121 SER A C 1
ATOM 947 O O . SER A 1 121 ? -8.702 11.410 10.230 1.00 80.50 121 SER A O 1
ATOM 949 N N . GLU A 1 122 ? -8.581 11.848 8.035 1.00 78.38 122 GLU A N 1
ATOM 950 C CA . GLU A 1 122 ? -7.551 12.882 8.173 1.00 78.38 122 GLU A CA 1
ATOM 951 C C . GLU A 1 122 ? -8.009 14.012 9.112 1.00 78.38 122 GLU A C 1
ATOM 953 O O . GLU A 1 122 ? -7.255 14.436 9.982 1.00 78.38 122 GLU A O 1
ATOM 958 N N . GLU A 1 123 ? -9.270 14.439 9.000 1.00 81.62 123 GLU A N 1
ATOM 959 C CA . GLU A 1 123 ? -9.853 15.477 9.856 1.00 81.62 123 GLU A CA 1
ATOM 960 C C . GLU A 1 123 ? -9.988 15.013 11.315 1.00 81.62 123 GLU A C 1
ATOM 962 O O . GLU A 1 123 ? -9.561 15.717 12.225 1.00 81.62 123 GLU A O 1
ATOM 967 N N . GLU A 1 124 ? -10.508 13.807 11.560 1.00 84.56 124 GLU A N 1
ATOM 968 C CA . GLU A 1 124 ? -10.625 13.260 12.923 1.00 84.56 124 GLU A CA 1
ATOM 969 C C . GLU A 1 124 ? -9.250 13.032 13.564 1.00 84.56 124 GLU A C 1
ATOM 971 O O . GLU A 1 124 ? -9.065 13.283 14.755 1.00 84.56 124 GLU A O 1
ATOM 976 N N . SER A 1 125 ? -8.269 12.582 12.780 1.00 85.06 125 SER A N 1
ATOM 977 C CA . SER A 1 125 ? -6.884 12.424 13.224 1.00 85.06 125 SER A CA 1
ATOM 978 C C . SER A 1 125 ? -6.265 13.775 13.586 1.00 85.06 125 SER A C 1
ATOM 980 O O . SER A 1 125 ? -5.631 13.899 14.635 1.00 85.06 125 SER A O 1
ATOM 982 N N . TYR A 1 126 ? -6.503 14.807 12.773 1.00 86.06 126 TYR A N 1
ATOM 983 C CA . TYR A 1 126 ? -6.046 16.166 13.045 1.00 86.06 126 TYR A CA 1
ATOM 984 C C . TYR A 1 126 ? -6.672 16.738 14.323 1.00 86.06 126 TYR A C 1
ATOM 986 O O . TYR A 1 126 ? -5.949 17.191 15.209 1.00 86.06 126 TYR A O 1
ATOM 994 N N . GLN A 1 127 ? -7.996 16.649 14.472 1.00 87.44 127 GLN A N 1
ATOM 995 C CA . GLN A 1 127 ? -8.706 17.112 15.669 1.00 87.44 127 GLN A CA 1
ATOM 996 C C . GLN A 1 127 ? -8.248 16.366 16.925 1.00 87.44 127 GLN A C 1
ATOM 998 O O . GLN A 1 127 ? -8.000 16.976 17.967 1.00 87.44 127 GLN A O 1
ATOM 1003 N N . ARG A 1 128 ? -8.056 15.044 16.827 1.00 87.62 128 ARG A N 1
ATOM 1004 C CA . ARG A 1 128 ? -7.514 14.237 17.924 1.00 87.62 128 ARG A CA 1
ATOM 1005 C C . ARG A 1 128 ? -6.092 14.658 18.284 1.00 87.62 128 ARG A C 1
ATOM 1007 O O . ARG A 1 128 ? -5.780 14.756 19.468 1.00 87.62 128 ARG A O 1
ATOM 1014 N N . LEU A 1 129 ? -5.241 14.931 17.297 1.00 88.94 129 LEU A N 1
ATOM 1015 C CA . LEU A 1 129 ? -3.884 15.422 17.526 1.00 88.94 129 LEU A CA 1
ATOM 1016 C C . LEU A 1 129 ? -3.895 16.793 18.217 1.00 88.94 129 LEU A C 1
ATOM 1018 O O . LEU A 1 129 ? -3.175 16.977 19.194 1.00 88.94 129 LEU A O 1
ATOM 1022 N N . GLN A 1 130 ? -4.742 17.727 17.775 1.00 89.69 130 GLN A N 1
ATOM 1023 C CA . GLN A 1 130 ? -4.909 19.030 18.427 1.00 89.69 130 GLN A CA 1
ATOM 1024 C C . GLN A 1 130 ? -5.363 18.889 19.887 1.00 89.69 130 GLN A C 1
ATOM 1026 O O . GLN A 1 130 ? -4.803 19.540 20.773 1.00 89.69 130 GLN A O 1
ATOM 1031 N N . LEU A 1 131 ? -6.327 18.002 20.156 1.00 90.44 131 LEU A N 1
ATOM 1032 C CA . LEU A 1 131 ? -6.791 17.711 21.512 1.00 90.44 131 LEU A CA 1
ATOM 1033 C C . LEU A 1 131 ? -5.653 17.154 22.376 1.00 90.44 131 LEU A C 1
ATOM 1035 O O . LEU A 1 131 ? -5.418 17.655 23.475 1.00 90.44 131 LEU A O 1
ATOM 1039 N N . LEU A 1 132 ? -4.898 16.178 21.868 1.00 90.75 132 LEU A N 1
ATOM 1040 C CA . LEU A 1 132 ? -3.766 15.590 22.585 1.00 90.75 132 LEU A CA 1
ATOM 1041 C C . LEU A 1 132 ? -2.676 16.626 22.877 1.00 90.75 132 LEU A C 1
ATOM 1043 O O . LEU A 1 132 ? -2.182 16.664 24.002 1.00 90.75 132 LEU A O 1
ATOM 1047 N N . ILE A 1 133 ? -2.358 17.501 21.917 1.00 90.50 133 ILE A N 1
ATOM 1048 C CA . ILE A 1 133 ? -1.438 18.629 22.121 1.00 90.50 133 ILE A CA 1
ATOM 1049 C C . ILE A 1 133 ? -1.968 19.541 23.232 1.00 90.50 133 ILE A C 1
ATOM 1051 O O . ILE A 1 133 ? -1.216 19.894 24.134 1.00 90.50 133 ILE A O 1
ATOM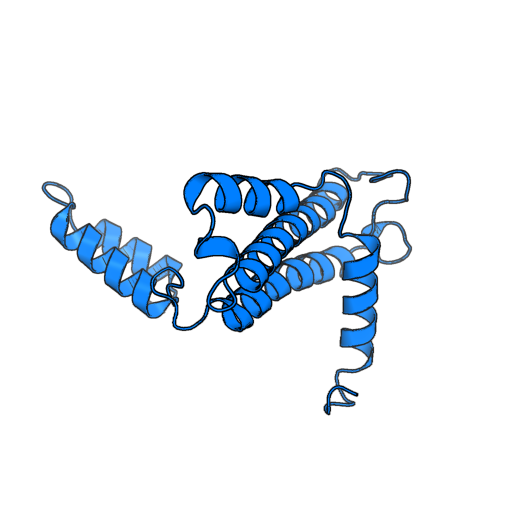 1055 N N . SER A 1 134 ? -3.259 19.892 23.229 1.00 87.00 134 SER A N 1
ATOM 1056 C CA . SER A 1 134 ? -3.822 20.758 24.274 1.00 87.00 134 SER A CA 1
ATOM 1057 C C . SER A 1 134 ? -3.747 20.139 25.674 1.00 87.00 134 SER A C 1
ATOM 1059 O O . SER A 1 134 ? -3.499 20.856 26.645 1.00 87.00 134 SER A O 1
ATOM 1061 N N . GLN A 1 135 ? -3.916 18.818 25.771 1.00 89.50 135 GLN A N 1
ATOM 1062 C CA . GLN A 1 135 ? -3.937 18.083 27.034 1.00 89.50 135 GLN A CA 1
ATOM 1063 C C . GLN A 1 135 ? -2.530 17.834 27.591 1.00 89.50 135 GLN A C 1
ATOM 1065 O O . GLN A 1 135 ? -2.340 17.924 28.800 1.00 89.50 135 GLN A O 1
ATOM 1070 N N . HIS A 1 136 ? -1.552 17.555 26.724 1.00 90.25 136 HIS A N 1
ATOM 1071 C CA . HIS A 1 136 ? -0.246 17.023 27.134 1.00 90.25 136 HIS A CA 1
ATOM 1072 C C . HIS A 1 136 ? 0.932 17.971 26.878 1.00 90.25 136 HIS A C 1
ATOM 1074 O O . HIS A 1 136 ? 2.054 17.650 27.259 1.00 90.25 136 HIS A O 1
ATOM 1080 N N . SER A 1 137 ? 0.729 19.138 26.250 1.00 84.56 137 SER A N 1
ATOM 1081 C CA . SER A 1 137 ? 1.840 20.067 25.983 1.00 84.56 137 SER A CA 1
ATOM 1082 C C . SER A 1 137 ? 2.505 20.589 27.258 1.00 84.56 137 SER A C 1
ATOM 1084 O O . SER A 1 137 ? 3.665 20.975 27.199 1.00 84.56 137 SER A O 1
ATOM 1086 N N . HIS A 1 138 ? 1.787 20.606 28.390 1.00 81.88 138 HIS A N 1
ATOM 1087 C CA . HIS A 1 138 ? 2.233 21.101 29.698 1.00 81.88 138 HIS A CA 1
ATOM 1088 C C . HIS A 1 138 ? 3.166 22.327 29.587 1.00 81.88 138 HIS A C 1
ATOM 1090 O O . HIS A 1 138 ? 2.697 23.414 29.260 1.00 81.88 138 HIS A O 1
ATOM 1096 N N . ASN A 1 139 ? 4.474 22.134 29.810 1.00 82.19 139 ASN A N 1
ATOM 1097 C CA . ASN A 1 139 ? 5.505 23.179 29.873 1.00 82.19 139 ASN A CA 1
ATOM 1098 C C . ASN A 1 139 ? 6.082 23.600 28.506 1.00 82.19 139 ASN A C 1
ATOM 1100 O O . ASN A 1 139 ? 6.927 24.490 28.447 1.00 82.19 139 ASN A O 1
ATOM 1104 N N . LEU A 1 140 ? 5.678 22.953 27.413 1.00 79.69 140 LEU A N 1
ATOM 1105 C CA . LEU A 1 140 ? 6.121 23.262 26.055 1.00 79.69 140 LEU A CA 1
ATOM 1106 C C . LEU A 1 140 ? 5.055 24.090 25.327 1.00 79.69 140 LEU A C 1
ATOM 1108 O O . LEU A 1 140 ? 3.853 23.840 25.452 1.00 79.69 140 LEU A O 1
ATOM 1112 N N . SER A 1 141 ? 5.496 25.067 24.527 1.00 87.44 141 SER A N 1
ATOM 1113 C CA . SER A 1 141 ? 4.580 25.910 23.753 1.00 87.44 141 SER A CA 1
ATOM 1114 C C . SER A 1 141 ? 3.773 25.072 22.760 1.00 87.44 141 SER A C 1
ATOM 1116 O O . SER A 1 141 ? 4.326 24.413 21.876 1.00 87.44 141 SER A O 1
ATOM 1118 N N . ARG A 1 142 ? 2.442 25.139 22.880 1.00 85.62 142 ARG A N 1
ATOM 1119 C CA . ARG A 1 142 ? 1.490 24.472 21.975 1.00 85.62 142 ARG A CA 1
ATOM 1120 C C . ARG A 1 142 ? 1.688 24.887 20.522 1.00 85.62 142 ARG A C 1
ATOM 1122 O O . ARG A 1 142 ? 1.468 24.073 19.630 1.00 85.62 142 ARG A O 1
ATOM 1129 N N . GLU A 1 143 ? 2.127 26.121 20.286 1.00 85.94 143 GLU A N 1
ATOM 1130 C CA . GLU A 1 143 ? 2.317 26.678 18.945 1.00 85.94 143 GLU A CA 1
ATOM 1131 C C . GLU A 1 143 ? 3.347 25.897 18.126 1.00 85.94 143 GLU A C 1
ATOM 1133 O O . GLU A 1 143 ? 3.159 25.721 16.925 1.00 85.94 143 GLU A O 1
ATOM 1138 N N . ILE A 1 144 ? 4.385 25.350 18.770 1.00 86.25 144 ILE A N 1
ATOM 1139 C CA . ILE A 1 144 ? 5.407 24.538 18.095 1.00 86.25 144 ILE A CA 1
ATOM 1140 C C . ILE A 1 144 ? 4.764 23.278 17.499 1.00 86.25 144 ILE A C 1
ATOM 1142 O O . ILE A 1 144 ? 4.952 22.963 16.322 1.00 86.25 144 ILE A O 1
ATOM 1146 N N . PHE A 1 145 ? 3.954 22.577 18.295 1.00 88.62 145 PHE A N 1
ATOM 1147 C CA . PHE A 1 145 ? 3.291 21.346 17.865 1.00 88.62 145 PHE A CA 1
ATOM 1148 C C . PHE A 1 145 ? 2.165 21.614 16.866 1.00 88.62 145 PHE A C 1
ATOM 1150 O O . PHE A 1 145 ? 2.026 20.883 15.886 1.00 88.62 145 PHE A O 1
ATOM 1157 N N . LEU A 1 146 ? 1.379 22.673 17.081 1.00 86.19 146 LEU A N 1
ATOM 1158 C CA . LEU A 1 146 ? 0.299 23.063 16.174 1.00 86.19 146 LEU A CA 1
ATOM 1159 C C . LEU A 1 146 ? 0.837 23.547 14.823 1.00 86.19 146 LEU A C 1
ATOM 1161 O O . LEU A 1 146 ? 0.256 23.215 13.792 1.00 86.19 146 LEU A O 1
ATOM 1165 N N . GLY A 1 147 ? 1.968 24.257 14.808 1.00 85.19 147 GLY A N 1
ATOM 1166 C CA . GLY A 1 147 ? 2.653 24.654 13.579 1.00 85.19 147 GLY A CA 1
ATOM 1167 C C . GLY A 1 147 ? 3.152 23.447 12.783 1.00 85.19 147 GLY A C 1
ATOM 1168 O O . GLY A 1 147 ? 2.944 23.372 11.571 1.00 85.19 147 GLY A O 1
ATOM 1169 N N . LEU A 1 148 ? 3.744 22.453 13.456 1.00 85.19 148 LEU A N 1
ATOM 1170 C CA . LEU A 1 148 ? 4.157 21.205 12.810 1.00 85.19 148 LEU A CA 1
ATOM 1171 C C . LEU A 1 148 ? 2.953 20.421 12.267 1.00 85.19 148 LEU A C 1
ATOM 1173 O O . LEU A 1 148 ? 2.964 20.007 11.108 1.00 85.19 148 LEU A O 1
ATOM 1177 N N . ALA A 1 149 ? 1.892 20.269 13.065 1.00 85.44 149 ALA A N 1
ATOM 1178 C CA . ALA A 1 149 ? 0.659 19.617 12.634 1.00 85.44 149 ALA A CA 1
ATOM 1179 C C . ALA A 1 149 ? 0.029 20.342 11.431 1.00 85.44 149 ALA A C 1
ATOM 1181 O O . ALA A 1 149 ? -0.387 19.697 10.473 1.00 85.44 149 ALA A O 1
ATOM 1182 N N . GLY A 1 150 ? 0.015 21.678 11.427 1.00 83.62 150 GLY A N 1
ATOM 1183 C CA . GLY A 1 150 ? -0.467 22.483 10.303 1.00 83.62 150 GLY A CA 1
ATOM 1184 C C . GLY A 1 150 ? 0.305 22.232 9.005 1.00 83.62 150 GLY A C 1
ATOM 1185 O O . GLY A 1 150 ? -0.309 22.147 7.942 1.00 83.62 150 GLY A O 1
ATOM 1186 N N . LYS A 1 151 ? 1.627 22.040 9.086 1.00 85.56 151 LYS A N 1
ATOM 1187 C CA . LYS A 1 151 ? 2.472 21.698 7.929 1.00 85.56 151 LYS A CA 1
ATOM 1188 C C . LYS A 1 151 ? 2.239 20.271 7.435 1.00 85.56 151 LYS A C 1
ATOM 1190 O O . LYS A 1 151 ? 2.066 20.075 6.236 1.00 85.56 151 LYS A O 1
ATOM 1195 N N . ILE A 1 152 ? 2.191 19.292 8.343 1.00 84.62 152 ILE A N 1
ATOM 1196 C CA . ILE A 1 152 ? 1.965 17.875 8.001 1.00 84.62 152 ILE A CA 1
ATOM 1197 C C . ILE A 1 152 ? 0.614 17.699 7.297 1.00 84.62 152 ILE A C 1
ATOM 1199 O O . ILE A 1 152 ? 0.542 17.070 6.246 1.00 84.62 152 ILE A O 1
ATOM 1203 N N . TYR A 1 153 ? -0.437 18.321 7.833 1.00 86.00 153 TYR A N 1
ATOM 1204 C CA . TYR A 1 153 ? -1.792 18.261 7.277 1.00 86.00 153 TYR A CA 1
ATOM 1205 C C . TYR A 1 153 ? -2.052 19.319 6.185 1.00 86.00 153 TYR A C 1
ATOM 1207 O O . TYR A 1 153 ? -3.194 19.517 5.775 1.00 86.00 153 TYR A O 1
ATOM 1215 N N . LYS A 1 154 ? -1.010 20.030 5.716 1.00 82.31 154 LYS A N 1
ATOM 1216 C CA . LYS A 1 154 ? -1.073 21.062 4.658 1.00 82.31 154 LYS A CA 1
ATOM 1217 C C . LYS A 1 154 ? -2.175 22.120 4.872 1.00 82.31 154 LYS A C 1
ATOM 1219 O O . LYS A 1 154 ? -2.777 22.606 3.917 1.00 82.31 154 LYS A O 1
ATOM 1224 N N . ARG A 1 155 ? -2.450 22.483 6.129 1.00 75.31 155 ARG A N 1
ATOM 1225 C CA . ARG A 1 155 ? -3.478 23.469 6.525 1.00 75.31 155 ARG A CA 1
ATOM 1226 C C . ARG A 1 155 ? -2.961 24.906 6.586 1.00 75.31 155 ARG A C 1
ATOM 1228 O O . ARG A 1 155 ? -3.753 25.821 6.776 1.00 75.31 155 ARG A O 1
ATOM 1235 N N . GLN A 1 156 ? -1.659 25.107 6.406 1.00 60.22 156 GLN A N 1
ATOM 1236 C CA . GLN A 1 156 ? -1.047 26.419 6.211 1.00 60.22 156 GLN A CA 1
ATOM 1237 C C . GLN A 1 156 ? -0.385 26.435 4.829 1.00 60.22 156 GLN A C 1
ATOM 1239 O O . GLN A 1 156 ? 0.502 25.621 4.568 1.00 60.22 156 GLN A O 1
ATOM 1244 N N . LYS A 1 157 ? -0.877 27.307 3.944 1.00 50.88 157 LYS A N 1
ATOM 1245 C CA . LYS A 1 157 ? -0.201 27.709 2.706 1.00 50.88 157 LYS A CA 1
ATOM 1246 C C . LYS A 1 157 ? 0.513 29.026 2.950 1.00 50.88 157 LYS A C 1
ATOM 1248 O O . LYS A 1 157 ? -0.096 29.868 3.645 1.00 50.88 157 LYS A O 1
#

pLDDT: mean 89.72, std 9.35, range [45.84, 98.56]

Secondary structure (DSSP, 8-state):
--S-GGGHHHHHHHHHHHHHHS-SS-HHHHHHHHHHHHHGGGGGSTTHHHHHHHHHHHHHHHHHHHHHHHHHHTT--EETTEE-GGGTTTTTHHHHHHHHHHHHHHHHHHHHHTTSTT---HHHHHHHHHHHHHHH-TTS-HHHHHHHHHHHTT---